Protein AF-A0A349JNQ8-F1 (afdb_monomer_lite)

Secondary structure (DSSP, 8-state):
-----S-GGGGGGGEEEEEETTEEEEEE-HHHHHHHHHHHHHHHHHHHHHHHHHHHTS--

pLDDT: mean 71.62, std 12.08, range [39.44, 89.75]

Radius of gyration: 17.95 Å; chains: 1; bounding box: 32×18×54 Å

Structure (mmCIF, N/CA/C/O backbone):
data_AF-A0A349JNQ8-F1
#
_entry.id   AF-A0A349JNQ8-F1
#
loop_
_atom_site.group_PDB
_atom_site.id
_atom_site.type_symbol
_atom_site.label_atom_id
_atom_site.label_alt_id
_atom_site.label_comp_id
_atom_site.label_asym_id
_atom_site.label_entity_id
_atom_site.label_seq_id
_atom_site.pdbx_PDB_ins_code
_atom_site.Cartn_x
_atom_site.Cartn_y
_atom_site.Cartn_z
_atom_site.occupancy
_atom_site.B_iso_or_equiv
_atom_site.auth_seq_id
_atom_site.auth_comp_id
_atom_site.auth_asym_id
_atom_site.auth_atom_id
_atom_site.pdbx_PDB_model_num
ATOM 1 N N . MET A 1 1 ? 13.790 -7.531 -12.127 1.00 39.72 1 MET A N 1
ATOM 2 C CA . MET A 1 1 ? 14.089 -8.365 -10.933 1.00 39.72 1 MET A CA 1
ATOM 3 C C . MET A 1 1 ? 12.860 -8.408 -10.029 1.00 39.72 1 MET A C 1
ATOM 5 O O . MET A 1 1 ? 12.522 -7.391 -9.423 1.00 39.72 1 MET A O 1
ATOM 9 N N . VAL A 1 2 ? 12.146 -9.541 -10.024 1.00 39.44 2 VAL A N 1
ATOM 10 C CA . VAL A 1 2 ? 10.983 -9.785 -9.156 1.00 39.44 2 VAL A CA 1
ATOM 11 C C . VAL A 1 2 ? 11.503 -9.864 -7.727 1.00 39.44 2 VAL A C 1
ATOM 13 O O . VAL 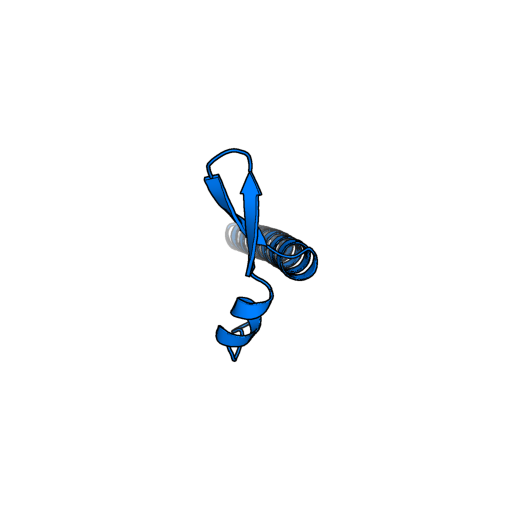A 1 2 ? 12.354 -10.696 -7.427 1.00 39.44 2 VAL A O 1
ATOM 16 N N . SER A 1 3 ? 11.046 -8.969 -6.856 1.00 50.28 3 SER A N 1
ATOM 17 C CA . SER A 1 3 ? 11.353 -9.019 -5.429 1.00 50.28 3 SER A CA 1
ATOM 18 C C . SER A 1 3 ? 10.589 -10.191 -4.818 1.00 50.28 3 SER A C 1
ATOM 20 O O . SER A 1 3 ? 9.524 -10.007 -4.225 1.00 50.28 3 SER A O 1
ATOM 22 N N . ILE A 1 4 ? 11.096 -11.404 -5.036 1.00 57.16 4 ILE A N 1
ATOM 23 C CA . ILE A 1 4 ? 10.617 -12.595 -4.352 1.00 57.16 4 ILE A CA 1
ATOM 24 C C . ILE A 1 4 ? 10.955 -12.354 -2.893 1.00 57.16 4 ILE A C 1
ATOM 26 O O . ILE A 1 4 ? 12.109 -12.277 -2.478 1.00 57.16 4 ILE A O 1
ATOM 30 N N . LEU A 1 5 ? 9.918 -12.094 -2.121 1.00 59.75 5 LEU A N 1
ATOM 31 C CA . LEU A 1 5 ? 10.042 -11.948 -0.698 1.00 59.75 5 LEU A CA 1
ATOM 32 C C . LEU A 1 5 ? 10.366 -13.343 -0.152 1.00 59.75 5 LEU A C 1
ATOM 34 O O . LEU A 1 5 ? 9.472 -14.164 0.024 1.00 59.75 5 LEU A O 1
ATOM 38 N N . ASN A 1 6 ? 11.652 -13.600 0.093 1.00 63.06 6 ASN A N 1
ATOM 39 C CA . ASN A 1 6 ? 12.205 -14.904 0.489 1.00 63.06 6 ASN A CA 1
ATOM 40 C C . ASN A 1 6 ? 11.569 -15.503 1.760 1.00 63.06 6 ASN A C 1
ATOM 42 O O . ASN A 1 6 ? 11.826 -16.657 2.097 1.00 63.06 6 ASN A O 1
ATOM 46 N N . LYS A 1 7 ? 10.737 -14.735 2.478 1.00 69.62 7 LYS A N 1
ATOM 47 C CA . LYS A 1 7 ? 9.957 -15.211 3.618 1.00 69.62 7 LYS A CA 1
ATOM 48 C C . LYS A 1 7 ? 8.635 -14.431 3.759 1.00 69.62 7 LYS A C 1
ATOM 50 O O . LYS A 1 7 ? 8.617 -13.398 4.428 1.00 69.62 7 LYS A O 1
ATOM 55 N N . PRO A 1 8 ? 7.515 -14.905 3.179 1.00 67.62 8 PRO A N 1
ATOM 56 C CA . PRO A 1 8 ? 6.192 -14.281 3.341 1.00 67.62 8 PRO A CA 1
ATOM 57 C C . PRO A 1 8 ? 5.741 -14.166 4.793 1.00 67.62 8 PRO A C 1
ATOM 59 O O . PRO A 1 8 ? 5.075 -13.200 5.152 1.00 67.62 8 PRO A O 1
ATOM 62 N N . SER A 1 9 ? 6.198 -15.071 5.661 1.00 72.88 9 SER A N 1
ATOM 63 C CA . SER A 1 9 ? 5.926 -14.994 7.097 1.00 72.88 9 SER A CA 1
ATOM 64 C C . SER A 1 9 ? 6.484 -13.729 7.759 1.00 72.88 9 SER A C 1
ATOM 66 O O . SER A 1 9 ? 5.960 -13.296 8.777 1.00 72.88 9 SER A O 1
ATOM 68 N N . SER A 1 10 ? 7.515 -13.108 7.177 1.00 70.12 10 SER A N 1
ATOM 69 C CA . SER A 1 10 ? 8.091 -11.857 7.676 1.00 70.12 10 SER A CA 1
ATOM 70 C C . SER A 1 10 ? 7.267 -10.615 7.319 1.00 70.12 10 SER A C 1
ATOM 72 O O . SER A 1 10 ? 7.715 -9.516 7.603 1.00 70.12 10 SER A O 1
ATOM 74 N N . LEU A 1 11 ? 6.111 -10.749 6.667 1.00 70.00 11 LEU A N 1
ATOM 75 C CA . LEU A 1 11 ? 5.154 -9.645 6.517 1.00 70.00 11 LEU A CA 1
ATOM 76 C C . LEU A 1 11 ? 3.940 -9.813 7.430 1.00 70.00 11 LEU A C 1
ATOM 78 O O . LEU A 1 11 ? 3.163 -8.880 7.586 1.00 70.00 11 LEU A O 1
ATOM 82 N N . ILE A 1 12 ? 3.763 -10.992 8.035 1.00 73.06 12 ILE A N 1
ATOM 83 C CA . ILE A 1 12 ? 2.596 -11.287 8.877 1.00 73.06 12 ILE A CA 1
ATOM 84 C C . ILE A 1 12 ? 2.578 -10.378 10.111 1.00 73.06 12 ILE A C 1
ATOM 86 O O . ILE A 1 12 ? 1.511 -9.942 10.525 1.00 73.06 12 ILE A O 1
ATOM 90 N N . HIS A 1 13 ? 3.748 -10.049 10.664 1.00 72.81 13 HIS A N 1
ATOM 91 C CA . HIS A 1 13 ? 3.873 -9.138 11.808 1.00 72.81 13 HIS A CA 1
ATOM 92 C C . HIS A 1 13 ? 3.603 -7.665 11.459 1.00 72.81 13 HIS A C 1
ATOM 94 O O . HIS A 1 13 ? 3.316 -6.875 12.352 1.00 72.81 13 HIS A O 1
ATOM 100 N N . GLU A 1 14 ? 3.612 -7.312 10.173 1.00 72.62 14 GLU A N 1
ATOM 101 C CA . GLU A 1 14 ? 3.299 -5.969 9.676 1.00 72.62 14 GLU A CA 1
ATOM 102 C C . GLU A 1 14 ? 1.805 -5.803 9.319 1.00 72.62 14 GLU A C 1
ATOM 104 O O . GLU A 1 14 ? 1.350 -4.702 8.998 1.00 72.62 14 GLU A O 1
ATOM 109 N N . ILE A 1 15 ? 1.016 -6.885 9.369 1.00 78.69 15 ILE A N 1
ATOM 110 C CA . ILE A 1 15 ? -0.439 -6.841 9.190 1.00 78.69 15 ILE A CA 1
ATOM 111 C C . ILE A 1 15 ? -1.075 -6.554 10.550 1.00 78.69 15 ILE A C 1
ATOM 113 O O . ILE A 1 15 ? -1.137 -7.413 11.430 1.00 78.69 15 ILE A O 1
ATOM 117 N N . CYS A 1 16 ? -1.578 -5.337 10.717 1.00 76.94 16 CYS A N 1
ATOM 118 C CA . CYS A 1 16 ? -2.273 -4.909 11.921 1.00 76.94 16 CYS A CA 1
ATOM 119 C C . CYS A 1 16 ? -3.780 -5.174 11.796 1.00 76.94 16 CYS A C 1
ATOM 121 O O . CYS A 1 16 ? -4.353 -5.122 10.707 1.00 76.94 16 CYS A O 1
ATOM 123 N N . ILE A 1 17 ? -4.448 -5.434 12.920 1.00 79.38 17 ILE A N 1
ATOM 124 C CA . ILE A 1 17 ? -5.912 -5.502 12.981 1.00 79.38 17 ILE A CA 1
ATOM 125 C C . ILE A 1 17 ? -6.395 -4.250 13.701 1.00 79.38 17 ILE A C 1
ATOM 127 O O . ILE A 1 17 ? -6.077 -4.049 14.871 1.00 79.38 17 ILE A O 1
ATOM 131 N N . GLU A 1 18 ? -7.171 -3.423 13.010 1.00 81.25 18 GLU A N 1
ATOM 132 C CA . GLU A 1 18 ? -7.770 -2.217 13.571 1.00 81.25 18 GLU A CA 1
ATOM 133 C C . GLU A 1 18 ? -9.276 -2.434 13.752 1.00 81.25 18 GLU A C 1
ATOM 135 O O . GLU A 1 18 ? -9.958 -2.999 12.891 1.00 81.25 18 GLU A O 1
ATOM 140 N N . LYS A 1 19 ? -9.804 -2.027 14.910 1.00 83.12 19 LYS A N 1
ATOM 141 C CA . LYS A 1 19 ? -11.241 -2.075 15.173 1.00 83.12 19 LYS A CA 1
ATOM 142 C C . LYS A 1 19 ? -11.854 -0.751 14.729 1.00 83.12 19 LYS A C 1
ATOM 144 O O . LYS A 1 19 ? -11.646 0.263 15.384 1.00 83.12 19 LYS A O 1
ATOM 149 N N . VAL A 1 20 ? -12.626 -0.785 13.649 1.00 82.06 20 VAL A N 1
ATOM 150 C CA . VAL A 1 20 ? -13.394 0.360 13.150 1.00 82.06 20 VAL A CA 1
ATOM 151 C C . VAL A 1 20 ? -14.868 0.066 13.413 1.00 82.06 20 VAL A C 1
ATOM 153 O O . VAL A 1 20 ? -15.450 -0.845 12.821 1.00 82.06 20 VAL A O 1
ATOM 156 N N . ASP A 1 21 ? -15.455 0.781 14.372 1.00 85.44 21 ASP A N 1
ATOM 157 C CA . ASP A 1 21 ? -16.798 0.542 14.912 1.00 85.44 21 ASP A CA 1
ATOM 158 C C . ASP A 1 21 ? -17.013 -0.903 15.403 1.00 85.44 21 ASP A C 1
ATOM 160 O O . ASP A 1 21 ? -16.521 -1.322 16.458 1.00 85.44 21 ASP A O 1
ATOM 164 N N . ARG A 1 22 ? -17.778 -1.679 14.631 1.00 89.75 22 ARG A N 1
ATOM 165 C CA . ARG A 1 22 ? -18.109 -3.087 14.884 1.00 89.75 22 ARG A CA 1
ATOM 166 C C . ARG A 1 22 ? -17.248 -4.049 14.067 1.00 89.75 22 ARG A C 1
ATOM 168 O O . ARG A 1 22 ? -17.352 -5.257 14.262 1.00 89.75 22 ARG A O 1
ATOM 175 N N . TRP A 1 23 ? -16.394 -3.536 13.186 1.00 85.88 23 TRP A N 1
ATOM 176 C CA . TRP A 1 23 ? -15.598 -4.326 12.258 1.00 85.88 23 TRP A CA 1
ATOM 177 C C . TRP A 1 23 ? -14.161 -4.448 12.752 1.00 85.88 23 TRP A C 1
ATOM 179 O O . TRP A 1 23 ? -13.553 -3.477 13.197 1.00 85.88 23 TRP A O 1
ATOM 189 N N . LYS A 1 24 ? -13.603 -5.655 12.655 1.00 81.25 24 LYS A N 1
ATOM 190 C CA . LYS A 1 24 ? -12.159 -5.874 12.756 1.00 81.25 24 LYS A CA 1
ATOM 191 C C . LYS A 1 24 ? -11.615 -5.920 11.338 1.00 81.25 24 LYS A C 1
ATOM 193 O O . LYS A 1 24 ? -11.875 -6.880 10.617 1.00 81.25 24 LYS A O 1
ATOM 198 N N . LEU A 1 25 ? -10.921 -4.863 10.939 1.00 84.62 25 LEU A N 1
ATOM 199 C CA . LEU A 1 25 ? -10.363 -4.721 9.604 1.00 84.62 25 LEU A CA 1
ATOM 200 C C . LEU A 1 25 ? -8.859 -4.955 9.649 1.00 84.62 25 LEU A C 1
ATOM 202 O O . LEU A 1 25 ? -8.175 -4.545 10.586 1.00 84.62 25 LEU A O 1
ATOM 206 N N . PHE A 1 26 ? -8.349 -5.615 8.618 1.00 82.69 26 PHE A 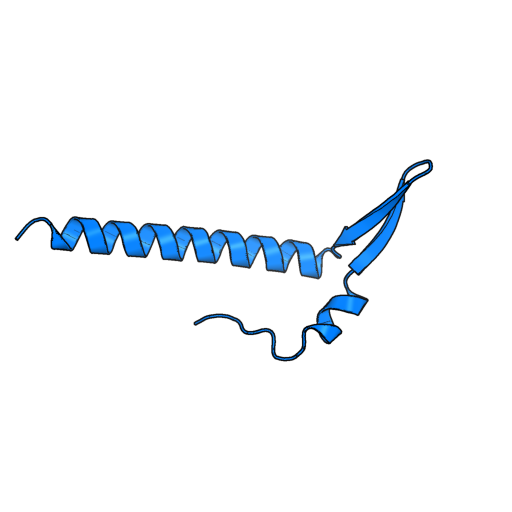N 1
ATOM 207 C CA . PHE A 1 26 ? -6.914 -5.722 8.411 1.00 82.69 26 PHE A CA 1
ATOM 208 C C . PHE A 1 26 ? -6.408 -4.415 7.814 1.00 82.69 26 PHE A C 1
ATOM 210 O O . PHE A 1 26 ? -6.930 -3.938 6.805 1.00 82.69 26 PHE A O 1
ATOM 217 N N . LYS A 1 27 ? -5.377 -3.855 8.432 1.00 82.12 27 LYS A N 1
ATOM 218 C CA . LYS A 1 27 ? -4.674 -2.669 7.970 1.00 82.12 27 LYS A CA 1
ATOM 219 C C . LYS A 1 27 ? -3.203 -3.004 7.814 1.00 82.12 27 LYS A C 1
ATOM 221 O O . LYS A 1 27 ? -2.609 -3.692 8.640 1.00 82.12 27 LYS A O 1
ATOM 226 N N . PHE A 1 28 ? -2.616 -2.517 6.736 1.00 79.69 28 PHE A N 1
ATOM 227 C CA . PHE A 1 28 ? -1.178 -2.605 6.545 1.00 79.69 28 PHE A CA 1
ATOM 228 C C . PHE A 1 28 ? -0.476 -1.578 7.434 1.00 79.69 28 PHE A C 1
ATOM 230 O O . PHE A 1 28 ?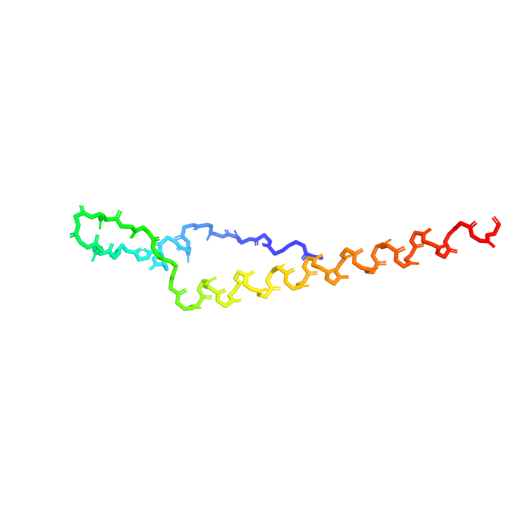 -0.948 -0.447 7.549 1.00 79.69 28 PHE A O 1
ATOM 237 N N . SER A 1 29 ? 0.647 -1.957 8.045 1.00 80.69 29 SER A N 1
ATOM 238 C CA . SER A 1 29 ? 1.547 -0.992 8.677 1.00 80.69 29 SER A CA 1
ATOM 239 C C . SER A 1 29 ? 2.026 0.059 7.667 1.00 80.69 29 SER A C 1
ATOM 241 O O . SER A 1 29 ? 2.005 -0.164 6.452 1.00 80.69 29 SER A O 1
ATOM 243 N N . GLU A 1 30 ? 2.522 1.194 8.162 1.00 82.06 30 GLU A N 1
ATOM 244 C CA . GLU A 1 30 ? 3.103 2.235 7.304 1.00 82.06 30 GLU A CA 1
ATOM 245 C C . GLU A 1 30 ? 4.240 1.691 6.423 1.00 82.06 30 GLU A C 1
ATOM 247 O O . GLU A 1 30 ? 4.302 2.009 5.233 1.00 82.06 30 GLU A O 1
ATOM 252 N N . SER A 1 31 ? 5.077 0.794 6.963 1.00 81.56 31 SER A N 1
ATOM 253 C CA . SER A 1 31 ? 6.151 0.123 6.216 1.00 81.56 31 SER A CA 1
ATOM 254 C C .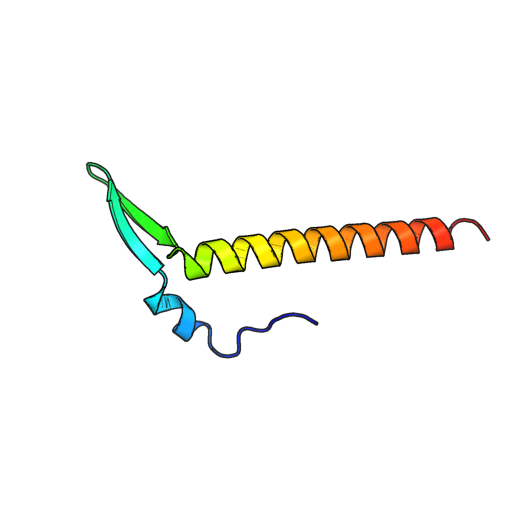 SER A 1 31 ? 5.614 -0.721 5.055 1.00 81.56 31 SER A C 1
ATOM 256 O O . SER A 1 31 ? 6.093 -0.602 3.921 1.00 81.56 31 SER A O 1
ATOM 258 N N . LEU A 1 32 ? 4.573 -1.530 5.292 1.00 82.44 32 LEU A N 1
ATOM 259 C CA . LEU A 1 32 ? 3.926 -2.324 4.245 1.00 82.44 32 LEU A CA 1
ATOM 260 C C . LEU A 1 32 ? 3.231 -1.450 3.205 1.00 82.44 32 LEU A C 1
ATOM 262 O O . LEU A 1 32 ? 3.247 -1.771 2.013 1.00 82.44 32 LEU A O 1
ATOM 266 N N . GLN A 1 33 ? 2.624 -0.350 3.643 1.00 82.69 33 GLN A N 1
ATOM 267 C CA . GLN A 1 33 ? 1.929 0.577 2.764 1.00 82.69 33 GLN A CA 1
ATOM 268 C C . GLN A 1 33 ? 2.914 1.292 1.828 1.00 82.69 33 GLN A C 1
ATOM 270 O O . GLN A 1 33 ? 2.695 1.296 0.616 1.00 82.69 33 GLN A O 1
ATOM 275 N N . GLN A 1 34 ? 4.041 1.794 2.349 1.00 83.81 34 GLN A N 1
ATOM 276 C CA . GLN A 1 34 ? 5.122 2.376 1.543 1.00 83.81 34 GLN A CA 1
ATOM 277 C C . GLN A 1 34 ? 5.702 1.365 0.555 1.00 83.81 34 GLN A C 1
ATOM 279 O O . GLN A 1 34 ? 5.835 1.659 -0.635 1.00 83.81 34 GLN A O 1
ATOM 284 N N . ARG A 1 35 ? 5.980 0.143 1.018 1.00 83.31 35 ARG A N 1
ATOM 285 C CA . ARG A 1 35 ? 6.485 -0.933 0.162 1.00 83.31 35 ARG A CA 1
ATOM 286 C C . ARG A 1 35 ? 5.522 -1.259 -0.97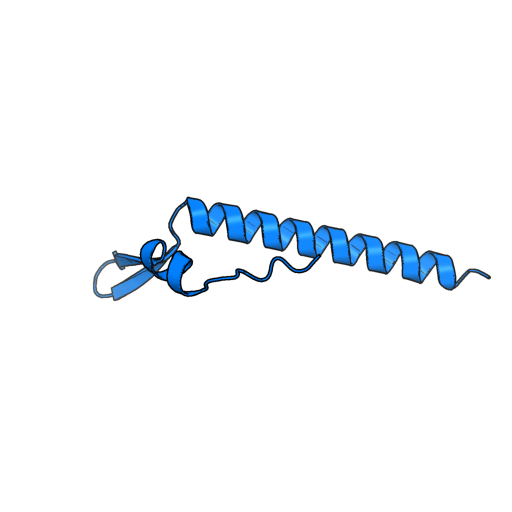8 1.00 83.31 35 ARG A C 1
ATOM 288 O O . ARG A 1 35 ? 5.951 -1.442 -2.115 1.00 83.31 35 ARG A O 1
ATOM 295 N N . ARG A 1 36 ? 4.218 -1.336 -0.698 1.00 80.44 36 ARG A N 1
ATOM 296 C CA . ARG A 1 36 ? 3.190 -1.566 -1.721 1.00 80.44 36 ARG A CA 1
ATOM 297 C C . ARG A 1 36 ? 3.171 -0.436 -2.751 1.00 80.44 36 ARG A C 1
ATOM 299 O O . ARG A 1 36 ? 3.106 -0.732 -3.942 1.00 80.44 36 ARG A O 1
ATOM 306 N N . SER A 1 37 ? 3.250 0.821 -2.315 1.00 81.81 37 SER A N 1
ATOM 307 C CA . SER A 1 37 ? 3.310 1.978 -3.218 1.00 81.81 37 SER A CA 1
ATOM 308 C C . SER A 1 37 ? 4.539 1.925 -4.126 1.00 81.81 37 SER A C 1
ATOM 310 O O . SER A 1 37 ? 4.388 2.007 -5.341 1.00 81.81 37 SER A O 1
ATOM 312 N N . GLN A 1 38 ? 5.723 1.645 -3.574 1.00 82.69 38 GLN A N 1
ATOM 313 C CA . GLN A 1 38 ? 6.957 1.482 -4.355 1.00 82.69 38 GLN A CA 1
ATOM 314 C C . GLN A 1 38 ? 6.853 0.351 -5.389 1.00 82.69 38 GLN A C 1
ATOM 316 O O . GLN A 1 38 ? 7.314 0.486 -6.520 1.00 82.69 38 GLN A O 1
ATOM 321 N N . LEU A 1 39 ? 6.226 -0.774 -5.028 1.00 82.00 39 LEU A N 1
ATOM 322 C CA . LEU A 1 39 ? 6.009 -1.887 -5.958 1.00 82.00 39 LEU A CA 1
ATOM 323 C C . LEU A 1 39 ? 5.029 -1.526 -7.081 1.00 82.00 39 LEU A C 1
ATOM 325 O O . LEU A 1 39 ? 5.213 -1.972 -8.213 1.00 82.00 39 LEU A O 1
ATOM 329 N N . LEU A 1 40 ? 3.998 -0.730 -6.787 1.00 81.75 40 LEU A N 1
ATOM 330 C CA . LEU A 1 40 ? 3.048 -0.242 -7.789 1.00 81.75 40 LEU A CA 1
ATOM 331 C C . LEU A 1 40 ? 3.702 0.751 -8.751 1.00 81.75 40 LEU A C 1
ATOM 333 O O . LEU A 1 40 ? 3.492 0.645 -9.957 1.00 81.75 40 LEU A O 1
ATOM 337 N N . GLU A 1 41 ? 4.503 1.679 -8.235 1.00 82.44 41 GLU A N 1
ATOM 338 C CA . GLU A 1 41 ? 5.268 2.631 -9.045 1.00 82.44 41 GLU A CA 1
ATOM 339 C C . GLU A 1 41 ? 6.275 1.915 -9.937 1.00 82.44 41 GLU A C 1
ATOM 341 O O . GLU A 1 41 ? 6.296 2.148 -11.142 1.00 82.44 41 GLU A O 1
ATOM 346 N N . LYS A 1 42 ? 7.029 0.962 -9.378 1.00 78.19 42 LYS A N 1
ATOM 347 C CA . LYS A 1 42 ? 7.950 0.135 -10.155 1.00 78.19 42 LYS A CA 1
ATOM 348 C C . LYS A 1 42 ? 7.226 -0.644 -11.250 1.00 78.19 42 LYS A C 1
ATOM 350 O O . LYS A 1 42 ? 7.677 -0.637 -12.384 1.00 78.19 42 LYS A O 1
ATOM 355 N N . LYS A 1 43 ? 6.078 -1.262 -10.947 1.00 77.25 43 LYS A N 1
ATOM 356 C CA . LYS A 1 43 ? 5.287 -1.977 -11.959 1.00 77.25 43 LYS A CA 1
ATOM 357 C C . LYS A 1 43 ? 4.799 -1.044 -13.070 1.00 77.25 43 LYS A C 1
ATOM 359 O O . LYS A 1 43 ? 4.798 -1.455 -14.225 1.00 77.25 43 LYS A O 1
ATOM 364 N N . LYS A 1 44 ? 4.377 0.181 -12.736 1.00 74.44 44 LYS A N 1
ATOM 365 C CA . LYS A 1 44 ? 3.990 1.188 -13.737 1.00 74.44 44 LYS A CA 1
ATOM 366 C C . LYS A 1 44 ? 5.176 1.591 -14.609 1.00 74.44 44 LYS A C 1
ATOM 368 O O . LYS A 1 44 ? 5.026 1.625 -15.821 1.00 74.44 44 LYS A O 1
ATOM 373 N N . ALA A 1 45 ? 6.336 1.854 -14.010 1.00 68.25 45 ALA A N 1
ATOM 374 C CA . ALA A 1 45 ? 7.554 2.186 -14.743 1.00 68.25 45 ALA A CA 1
ATOM 375 C C . AL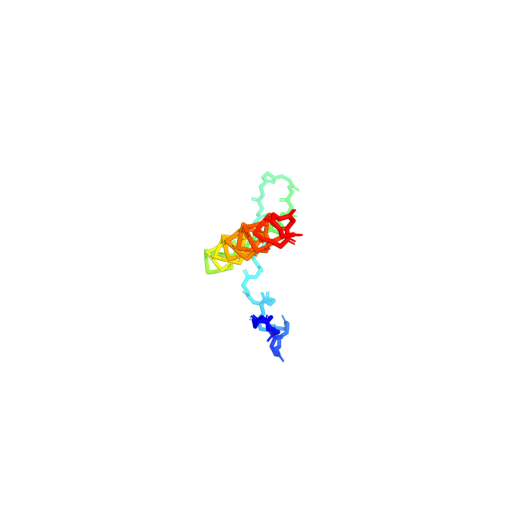A A 1 45 ? 7.995 1.030 -15.657 1.00 68.25 45 ALA A C 1
ATOM 377 O O . ALA A 1 45 ? 8.249 1.247 -16.834 1.00 68.25 45 ALA A O 1
ATOM 378 N N . ASP A 1 46 ? 7.985 -0.205 -15.147 1.00 69.56 46 ASP A N 1
ATOM 379 C CA . ASP A 1 46 ? 8.296 -1.411 -15.919 1.00 69.56 46 ASP A CA 1
ATOM 380 C C . ASP A 1 46 ? 7.298 -1.610 -17.084 1.00 69.56 46 ASP A C 1
ATOM 382 O O . ASP A 1 46 ? 7.696 -2.036 -18.166 1.00 69.56 46 ASP A O 1
ATOM 386 N N . GLN A 1 47 ? 6.009 -1.287 -16.891 1.00 68.81 47 GLN A N 1
ATOM 387 C CA . GLN A 1 47 ? 4.992 -1.317 -17.954 1.00 68.81 47 GLN A CA 1
ATOM 388 C C . GLN A 1 47 ? 5.224 -0.250 -19.025 1.00 68.81 47 GLN A C 1
ATOM 390 O O . GLN A 1 47 ? 5.185 -0.581 -20.204 1.00 68.81 47 GLN A O 1
ATOM 395 N N . LEU A 1 48 ? 5.499 0.994 -18.625 1.00 62.59 48 LEU A N 1
ATOM 396 C CA . LEU A 1 48 ? 5.787 2.090 -19.555 1.00 62.59 48 LEU A CA 1
ATOM 397 C C . LEU A 1 48 ? 7.053 1.809 -20.374 1.00 62.59 48 LEU A C 1
ATOM 399 O O . LEU A 1 48 ? 7.038 1.963 -21.590 1.00 62.59 48 LEU A O 1
ATOM 403 N N . MET A 1 49 ? 8.109 1.291 -19.736 1.00 64.69 49 MET A N 1
ATOM 404 C CA . MET A 1 49 ? 9.323 0.880 -20.447 1.00 64.69 49 MET A CA 1
ATOM 405 C C . MET A 1 49 ? 9.064 -0.268 -21.429 1.00 64.69 49 MET A C 1
ATOM 407 O O . MET A 1 49 ? 9.623 -0.277 -22.523 1.00 64.69 49 MET A O 1
ATOM 411 N N . ALA A 1 50 ? 8.225 -1.244 -21.068 1.00 64.38 50 ALA A N 1
ATOM 412 C CA . ALA A 1 50 ? 7.860 -2.328 -21.979 1.00 64.38 50 ALA A CA 1
ATOM 413 C C . ALA A 1 50 ? 7.038 -1.828 -23.183 1.00 64.38 50 ALA A C 1
ATOM 415 O O . ALA A 1 50 ? 7.176 -2.367 -24.280 1.00 64.38 50 ALA A O 1
ATOM 416 N N . GLU A 1 51 ? 6.212 -0.800 -22.989 1.00 61.53 51 GLU A N 1
ATOM 417 C CA . GLU A 1 51 ? 5.392 -0.185 -24.034 1.00 61.53 51 GLU A CA 1
ATOM 418 C C . GLU A 1 51 ? 6.226 0.692 -24.988 1.00 61.53 51 GLU A C 1
ATOM 420 O O . GLU A 1 51 ? 6.105 0.541 -26.202 1.00 61.53 51 GLU A O 1
ATOM 425 N N . GLU A 1 52 ? 7.168 1.497 -24.481 1.00 59.50 52 GLU A N 1
ATOM 426 C CA . GLU A 1 52 ? 8.124 2.261 -25.309 1.00 59.50 52 GLU A CA 1
ATOM 427 C C . GLU A 1 52 ? 9.033 1.356 -26.163 1.00 59.50 52 GLU A C 1
ATOM 429 O O . GLU A 1 52 ? 9.324 1.656 -27.327 1.00 59.50 52 GLU A O 1
ATOM 434 N N . VAL A 1 53 ? 9.460 0.215 -25.608 1.00 60.25 53 VAL A N 1
ATOM 435 C CA . VAL A 1 53 ? 10.240 -0.794 -26.345 1.00 60.25 53 VAL A CA 1
ATOM 436 C C . VAL A 1 53 ? 9.389 -1.471 -27.426 1.00 60.25 53 VAL A C 1
ATOM 438 O O . VAL A 1 53 ? 9.888 -1.734 -28.520 1.00 60.25 53 VAL A O 1
ATOM 441 N N . ALA A 1 54 ? 8.108 -1.736 -27.153 1.00 60.34 54 ALA A N 1
ATOM 442 C CA . ALA A 1 54 ? 7.198 -2.349 -28.118 1.00 60.34 54 ALA A CA 1
ATOM 443 C C . ALA A 1 54 ? 6.850 -1.413 -29.290 1.00 60.34 54 ALA A C 1
ATOM 445 O O . ALA A 1 54 ? 6.739 -1.882 -30.424 1.00 60.34 54 ALA A O 1
ATOM 446 N N . GLU A 1 55 ? 6.715 -0.108 -29.042 1.00 59.75 55 GLU A N 1
ATOM 447 C CA . GLU A 1 55 ? 6.453 0.891 -30.087 1.00 59.75 55 GLU A CA 1
ATOM 448 C C . GLU A 1 55 ? 7.678 1.087 -30.997 1.00 59.75 55 GLU A C 1
ATOM 450 O O . GLU A 1 55 ? 7.554 1.106 -32.221 1.00 59.75 55 GLU A O 1
ATOM 455 N N . SER A 1 56 ? 8.885 1.107 -30.418 1.00 54.91 56 SER A N 1
ATOM 456 C CA . SER A 1 56 ? 10.146 1.228 -31.172 1.00 54.91 56 SER A CA 1
ATOM 457 C C . SER A 1 56 ? 10.461 0.009 -32.055 1.00 54.91 56 SER A C 1
ATOM 459 O O . SER A 1 56 ? 11.241 0.116 -32.996 1.00 54.91 56 SER A O 1
ATOM 461 N N . ALA A 1 57 ? 9.865 -1.155 -31.775 1.00 56.75 57 ALA A N 1
ATOM 462 C CA . ALA A 1 57 ? 10.026 -2.372 -32.577 1.00 56.75 57 ALA A CA 1
ATOM 463 C C . ALA A 1 57 ? 9.054 -2.464 -33.771 1.00 56.75 57 ALA A C 1
ATOM 465 O O . ALA A 1 57 ? 9.234 -3.325 -34.630 1.00 56.75 57 ALA A O 1
ATOM 466 N N . ARG A 1 58 ? 8.020 -1.611 -33.833 1.00 57.06 58 ARG A N 1
ATOM 467 C CA . ARG A 1 58 ? 7.013 -1.600 -34.913 1.00 57.06 58 ARG A CA 1
ATOM 468 C C . ARG A 1 58 ? 7.337 -0.649 -36.068 1.00 57.06 58 ARG A C 1
ATOM 470 O O . ARG A 1 58 ? 6.611 -0.648 -37.056 1.00 57.06 58 ARG A O 1
ATOM 477 N N . THR A 1 59 ? 8.393 0.153 -35.957 1.00 54.06 59 THR A N 1
ATOM 478 C CA . THR A 1 59 ? 8.770 1.185 -36.938 1.00 54.06 59 THR A CA 1
ATOM 479 C C . THR A 1 59 ? 9.919 0.787 -37.878 1.00 54.06 59 THR A C 1
ATOM 481 O O . THR A 1 59 ? 10.481 1.663 -38.532 1.00 54.06 59 THR A O 1
ATOM 484 N N . ASN A 1 60 ? 10.250 -0.508 -37.990 1.00 46.44 60 ASN A N 1
ATOM 485 C CA . ASN A 1 60 ? 11.210 -1.043 -38.972 1.00 46.44 60 ASN A CA 1
ATOM 486 C C . ASN A 1 60 ? 10.524 -1.965 -39.985 1.00 46.44 60 ASN A C 1
ATOM 488 O O . ASN A 1 60 ? 9.788 -2.869 -39.526 1.00 46.44 60 ASN A O 1
#

Foldseek 3Di:
DPPPVPDPVVQVVQFDFDDDPPDTDTDGHPVVVVVVVVVVVVVVVVVVVVVVVVVVVVPD

Sequence (60 aa):
MVSILNKPSSLIHEICIEKVDRWKLFKFSESLQQRRSQLLEKKKADQLMAEEVAESARTN